Protein AF-A0A2W6ZL55-F1 (afdb_monomer_lite)

pLDDT: mean 76.58, std 17.62, range [44.34, 95.69]

Radius of gyration: 26.72 Å; chains: 1; bounding box: 34×70×71 Å

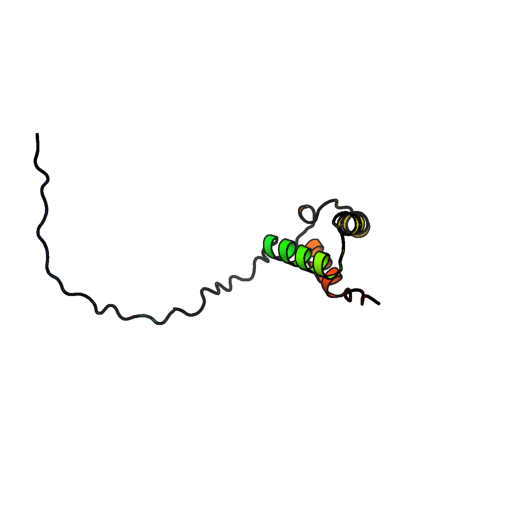Foldseek 3Di:
DDDDDDDDDDPDDDDPPDDPPPPPDPPPVPVDPPPLVVLVVLLVVLCVQQVHDLVNLQVCCCVPPVDRDLVVDDPVRSVVSSVVSVPDDRPPDD

Structure (mmCIF, N/CA/C/O backbone):
data_AF-A0A2W6ZL55-F1
#
_entry.id   AF-A0A2W6ZL55-F1
#
loop_
_atom_site.group_PDB
_atom_site.id
_atom_site.type_symbol
_atom_site.label_atom_id
_atom_site.label_alt_id
_atom_site.label_comp_id
_atom_site.label_asym_id
_atom_site.label_entity_id
_atom_site.label_seq_id
_atom_site.pdbx_PDB_ins_code
_atom_site.Cartn_x
_atom_site.Cartn_y
_atom_site.Cartn_z
_atom_site.occupancy
_atom_site.B_iso_or_equiv
_atom_site.auth_seq_id
_atom_site.auth_comp_id
_atom_site.auth_asym_id
_atom_site.auth_atom_id
_atom_site.pdbx_PDB_model_num
ATOM 1 N N . THR A 1 1 ? -18.021 -45.749 -44.708 1.00 44.34 1 THR A N 1
ATOM 2 C CA . THR A 1 1 ? -17.300 -47.037 -44.688 1.00 44.34 1 THR A CA 1
ATOM 3 C C . THR A 1 1 ? -16.657 -47.186 -43.326 1.00 44.34 1 THR A C 1
ATOM 5 O O . THR A 1 1 ? -15.886 -46.333 -42.916 1.00 44.34 1 THR A O 1
ATOM 8 N N . LEU A 1 2 ? -17.095 -48.196 -42.579 1.00 47.00 2 LEU A N 1
ATOM 9 C CA . LEU A 1 2 ? -16.637 -48.542 -41.233 1.00 47.00 2 LEU A CA 1
ATOM 10 C C . LEU A 1 2 ? -15.432 -49.479 -41.347 1.00 47.00 2 LEU A C 1
ATOM 12 O O . LEU A 1 2 ? -15.549 -50.489 -42.033 1.00 47.00 2 LEU A O 1
ATOM 16 N N . THR A 1 3 ? -14.328 -49.165 -40.667 1.00 52.22 3 THR A N 1
ATOM 17 C CA . THR A 1 3 ? -13.536 -50.101 -39.839 1.00 52.22 3 THR A CA 1
ATOM 18 C C . THR A 1 3 ? -12.505 -49.285 -39.043 1.00 52.22 3 THR A C 1
ATOM 20 O O . THR A 1 3 ? -11.669 -48.628 -39.660 1.00 52.22 3 THR A O 1
ATOM 23 N N . PRO A 1 4 ? -12.526 -49.305 -37.699 1.00 53.81 4 PRO A N 1
ATOM 24 C CA . PRO A 1 4 ? -11.392 -48.881 -36.889 1.00 53.81 4 PRO A CA 1
ATOM 25 C C . PRO A 1 4 ? -10.404 -50.050 -36.741 1.00 53.81 4 PRO A C 1
ATOM 27 O O . PRO A 1 4 ? -10.792 -51.146 -36.340 1.00 53.81 4 PRO A O 1
ATOM 30 N N . ALA A 1 5 ? -9.130 -49.833 -37.068 1.00 57.03 5 ALA A N 1
ATOM 31 C CA . ALA A 1 5 ? -8.070 -50.801 -36.795 1.00 57.03 5 ALA A CA 1
ATOM 32 C C . ALA A 1 5 ? -7.521 -50.566 -35.379 1.00 57.03 5 ALA A C 1
ATOM 34 O O . ALA A 1 5 ? -6.882 -49.551 -35.113 1.00 57.03 5 ALA A O 1
ATOM 35 N N . ILE A 1 6 ? -7.809 -51.502 -34.475 1.00 55.38 6 ILE A N 1
ATOM 36 C CA . ILE A 1 6 ? -7.241 -51.592 -33.125 1.00 55.38 6 ILE A CA 1
ATOM 37 C C . ILE A 1 6 ? -5.914 -52.370 -33.223 1.00 55.38 6 ILE A C 1
ATOM 39 O O . ILE A 1 6 ? -5.947 -53.518 -33.674 1.00 55.38 6 ILE A O 1
ATOM 43 N N . PRO A 1 7 ? -4.758 -51.805 -32.828 1.00 68.94 7 PRO A N 1
ATOM 44 C CA . PRO A 1 7 ? -3.527 -52.574 -32.656 1.00 68.94 7 PRO A CA 1
ATOM 45 C C . PRO A 1 7 ? -3.535 -53.382 -31.337 1.00 68.94 7 PRO A C 1
ATOM 47 O O . PRO A 1 7 ? -4.271 -53.047 -30.406 1.00 68.94 7 PRO A O 1
ATOM 50 N N . PRO A 1 8 ? -2.755 -54.476 -31.266 1.00 58.97 8 PRO A N 1
ATOM 51 C CA . PRO A 1 8 ? -2.896 -55.530 -30.267 1.00 58.97 8 PRO A CA 1
ATOM 52 C C . PRO A 1 8 ? -2.458 -55.108 -28.859 1.00 58.97 8 PRO A C 1
ATOM 54 O O . PRO A 1 8 ? -1.498 -54.370 -28.667 1.00 58.97 8 PRO A O 1
ATOM 57 N N . PHE A 1 9 ? -3.166 -55.659 -27.875 1.00 52.09 9 PHE A N 1
ATOM 58 C CA . PHE A 1 9 ? -2.881 -55.600 -26.445 1.00 52.09 9 PHE A CA 1
ATOM 59 C C . PHE A 1 9 ? -1.520 -56.252 -26.145 1.00 52.09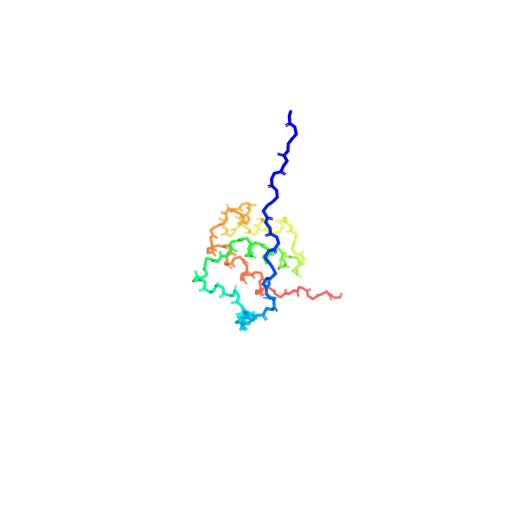 9 PHE A C 1
ATOM 61 O O . PHE A 1 9 ? -1.419 -57.473 -26.021 1.00 52.09 9 PHE A O 1
ATOM 68 N N . GLN A 1 10 ? -0.462 -55.444 -26.055 1.00 53.25 10 GLN A N 1
ATOM 69 C CA . GLN A 1 10 ? 0.815 -55.866 -25.483 1.00 53.25 10 GLN A CA 1
ATOM 70 C C . GLN A 1 10 ? 0.644 -55.939 -23.961 1.00 53.25 10 GLN A C 1
ATOM 72 O O . GLN A 1 10 ? 0.547 -54.921 -23.280 1.00 53.25 10 GLN A O 1
ATOM 77 N N . ALA A 1 11 ? 0.554 -57.157 -23.432 1.00 60.19 11 ALA A N 1
ATOM 78 C CA . ALA A 1 11 ? 0.640 -57.415 -22.003 1.00 60.19 11 ALA A CA 1
ATOM 79 C C . ALA A 1 11 ? 2.112 -57.312 -21.569 1.00 60.19 11 ALA A C 1
ATOM 81 O O . ALA A 1 11 ? 2.819 -58.316 -21.526 1.00 60.19 11 ALA A O 1
ATOM 82 N N . GLU A 1 12 ? 2.572 -56.100 -21.268 1.00 58.91 12 GLU A N 1
ATOM 83 C CA . GLU A 1 12 ? 3.806 -55.878 -20.511 1.00 58.91 12 GLU A CA 1
ATOM 84 C C . GLU A 1 12 ? 3.475 -55.294 -19.133 1.00 58.91 12 GLU A C 1
ATOM 86 O O . GLU A 1 12 ? 2.510 -54.561 -18.929 1.00 58.91 12 GLU A O 1
ATOM 91 N N . LEU A 1 13 ? 4.241 -55.761 -18.162 1.00 57.81 13 LEU A N 1
ATOM 92 C CA . LEU A 1 13 ? 3.964 -55.805 -16.732 1.00 57.81 13 LEU A CA 1
ATOM 93 C C . LEU A 1 13 ? 4.102 -54.406 -16.089 1.00 57.81 13 LEU A C 1
ATOM 95 O O . LEU A 1 13 ? 5.072 -53.716 -16.399 1.00 57.81 13 LEU A O 1
ATOM 99 N N . PRO A 1 14 ? 3.235 -53.971 -15.152 1.00 56.22 14 PRO A N 1
ATOM 100 C CA . PRO A 1 14 ? 3.537 -52.825 -14.292 1.00 56.22 14 PRO A CA 1
ATOM 101 C C . PRO A 1 14 ? 4.254 -53.304 -13.009 1.00 56.22 14 PRO A C 1
ATOM 103 O O . PRO A 1 14 ? 4.138 -54.475 -12.647 1.00 56.22 14 PRO A O 1
ATOM 106 N N . PRO A 1 15 ? 4.819 -52.421 -12.171 1.00 56.12 15 PRO A N 1
ATOM 107 C CA . PRO A 1 15 ? 5.694 -51.285 -12.440 1.00 56.12 15 PRO A CA 1
ATOM 108 C C . PRO A 1 15 ? 6.989 -51.407 -11.596 1.00 56.12 15 PRO A C 1
ATOM 110 O O . PRO A 1 15 ? 6.958 -51.715 -10.407 1.00 56.12 15 PRO A O 1
ATOM 113 N N . THR A 1 16 ? 8.160 -5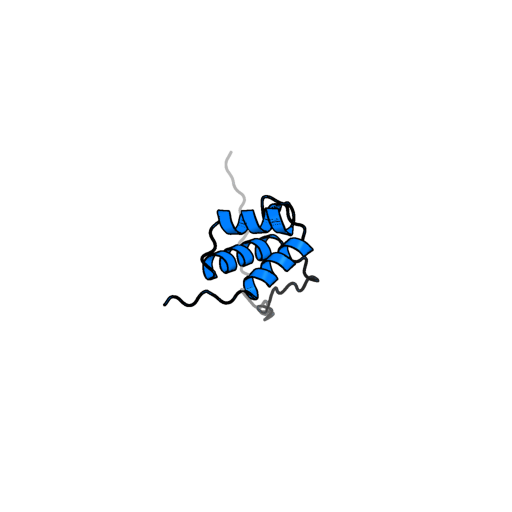1.113 -12.151 1.00 62.88 16 THR A N 1
ATOM 114 C CA . THR A 1 16 ? 9.331 -50.735 -11.333 1.00 62.88 16 THR A CA 1
ATOM 115 C C . THR A 1 16 ? 10.024 -49.591 -12.046 1.00 62.88 16 THR A C 1
ATOM 117 O O . THR A 1 16 ? 11.102 -49.724 -12.608 1.00 62.88 16 THR A O 1
ATOM 120 N N . VAL A 1 17 ? 9.326 -48.458 -12.088 1.00 60.84 17 VAL A N 1
ATOM 121 C CA . VAL A 1 17 ? 10.014 -47.175 -12.103 1.00 60.84 17 VAL A CA 1
ATOM 122 C C . VAL A 1 17 ? 10.044 -46.742 -10.654 1.00 60.84 17 VAL A C 1
ATOM 124 O O . VAL A 1 17 ? 9.022 -46.485 -10.022 1.00 60.84 17 VAL A O 1
ATOM 127 N N . GLU A 1 18 ? 11.257 -46.823 -10.143 1.00 59.72 18 GLU A N 1
ATOM 128 C CA . GLU A 1 18 ? 11.737 -46.322 -8.877 1.00 59.72 18 GLU A CA 1
ATOM 129 C C . GLU A 1 18 ? 11.111 -44.957 -8.603 1.00 59.72 18 GLU A C 1
ATOM 131 O O . GLU A 1 18 ? 11.142 -44.073 -9.453 1.00 59.72 18 GLU A O 1
ATOM 136 N N . VAL A 1 19 ? 10.514 -44.788 -7.429 1.00 62.59 19 VAL A N 1
ATOM 137 C CA . VAL A 1 19 ? 10.213 -43.465 -6.890 1.00 62.59 19 VAL A CA 1
ATOM 138 C C . VAL A 1 19 ? 11.547 -42.752 -6.654 1.00 62.59 19 VAL A C 1
ATOM 140 O O . VAL A 1 19 ? 12.242 -43.122 -5.704 1.00 62.59 19 VAL A O 1
ATOM 143 N N . PRO A 1 20 ? 11.944 -41.713 -7.418 1.00 61.50 20 PRO A N 1
ATOM 144 C CA . PRO A 1 20 ? 12.777 -40.703 -6.808 1.00 61.50 20 PRO A CA 1
ATOM 145 C C . PRO A 1 20 ? 11.889 -40.003 -5.781 1.00 61.50 20 PRO A C 1
ATOM 147 O O . PRO A 1 20 ? 10.909 -39.340 -6.120 1.00 61.50 20 PRO A O 1
ATOM 150 N N . ALA A 1 21 ? 12.230 -40.186 -4.511 1.00 62.72 21 ALA A N 1
ATOM 151 C CA . ALA A 1 21 ? 11.739 -39.394 -3.397 1.00 62.72 21 ALA A CA 1
ATOM 152 C C . ALA A 1 21 ? 12.227 -37.939 -3.537 1.00 62.72 21 ALA A C 1
ATOM 154 O O . ALA A 1 21 ? 13.036 -37.461 -2.752 1.00 62.72 21 ALA A O 1
ATOM 155 N N . ASN A 1 22 ? 11.740 -37.245 -4.564 1.00 58.62 22 ASN A N 1
ATOM 156 C CA . ASN A 1 22 ? 11.885 -35.808 -4.741 1.00 58.62 22 ASN A CA 1
ATOM 157 C C . ASN A 1 22 ? 10.502 -35.140 -4.700 1.00 58.62 22 ASN A C 1
ATOM 159 O O . ASN A 1 22 ? 10.199 -34.225 -5.456 1.00 58.62 22 ASN A O 1
ATOM 163 N N . GLU A 1 23 ? 9.678 -35.592 -3.751 1.00 56.88 23 GLU A N 1
ATOM 164 C CA . GLU A 1 23 ? 8.639 -34.790 -3.100 1.00 56.88 23 GLU A CA 1
ATOM 165 C C . GLU A 1 23 ? 9.243 -33.972 -1.949 1.00 56.88 23 GLU A C 1
ATOM 167 O O . GLU A 1 23 ? 8.782 -34.025 -0.812 1.00 56.88 23 GLU A O 1
ATOM 172 N N . PHE A 1 24 ? 10.301 -33.207 -2.203 1.00 57.06 24 PHE A N 1
ATOM 173 C CA . PHE A 1 24 ? 10.689 -32.194 -1.233 1.00 57.06 24 PHE A CA 1
ATOM 174 C C . PHE A 1 24 ? 11.045 -30.913 -1.953 1.00 57.06 24 PHE A C 1
ATOM 176 O O . PHE A 1 24 ? 12.126 -30.758 -2.508 1.00 57.06 24 PHE A O 1
ATOM 183 N N . MET A 1 25 ? 10.070 -30.009 -1.913 1.00 56.09 25 MET A N 1
ATOM 184 C CA . MET A 1 25 ? 10.212 -28.606 -2.237 1.00 56.09 25 MET A CA 1
ATOM 185 C C . MET A 1 25 ? 10.628 -28.323 -3.679 1.00 56.09 25 MET A C 1
ATOM 187 O O . MET A 1 25 ? 11.786 -28.071 -3.992 1.00 56.09 25 MET A O 1
ATOM 191 N N . GLY A 1 26 ? 9.609 -28.095 -4.506 1.00 48.19 26 GLY A N 1
ATOM 192 C CA . GLY A 1 26 ? 9.651 -27.007 -5.481 1.00 48.19 26 GLY A CA 1
ATOM 193 C C . GLY A 1 26 ? 9.768 -25.633 -4.802 1.00 48.19 26 GLY A C 1
ATOM 194 O O . GLY A 1 26 ? 9.079 -24.700 -5.197 1.00 48.19 26 GLY A O 1
ATOM 195 N N . LEU A 1 27 ? 10.636 -25.488 -3.791 1.00 48.50 27 LEU A N 1
ATOM 196 C CA . LEU A 1 27 ? 11.270 -24.209 -3.531 1.00 48.50 27 LEU A CA 1
ATOM 197 C C . LEU A 1 27 ? 12.261 -24.037 -4.669 1.00 48.50 27 LEU A C 1
ATOM 199 O O . LEU A 1 27 ? 13.454 -24.316 -4.548 1.00 48.50 27 LEU A O 1
ATOM 203 N N . SER A 1 28 ? 11.722 -23.611 -5.805 1.00 50.72 28 SER A N 1
ATOM 204 C CA . SER A 1 28 ? 12.485 -22.817 -6.739 1.00 50.72 28 SER A CA 1
ATOM 205 C C . SER A 1 28 ? 12.920 -21.591 -5.942 1.00 50.72 28 SER A C 1
ATOM 207 O O . SER A 1 28 ? 12.215 -20.589 -5.883 1.00 50.72 28 SER A O 1
ATOM 209 N N . VAL A 1 29 ? 14.044 -21.702 -5.230 1.00 58.81 29 VAL A N 1
ATOM 210 C CA . VAL A 1 29 ? 14.784 -20.546 -4.737 1.00 58.81 29 VAL A CA 1
ATOM 211 C C . VAL A 1 29 ? 15.450 -19.955 -5.975 1.00 58.81 29 VAL A C 1
ATOM 213 O O . VAL A 1 29 ? 16.665 -20.011 -6.152 1.00 58.81 29 VAL A O 1
ATOM 216 N N . GLU A 1 30 ? 14.618 -19.461 -6.892 1.00 57.34 30 GLU A N 1
ATOM 217 C CA . GLU A 1 30 ? 15.042 -18.419 -7.805 1.00 57.34 30 GLU A CA 1
ATOM 218 C C . GLU A 1 30 ? 15.423 -17.235 -6.908 1.00 57.34 30 GLU A C 1
ATOM 220 O O . GLU A 1 30 ? 14.751 -17.012 -5.894 1.00 57.34 30 GLU A O 1
ATOM 225 N N . PRO A 1 31 ? 16.523 -16.516 -7.182 1.00 50.38 31 PRO A N 1
ATOM 226 C CA . PRO A 1 31 ? 16.843 -15.312 -6.431 1.00 50.38 31 PRO A CA 1
ATOM 227 C C . PRO A 1 31 ? 15.636 -14.380 -6.532 1.00 50.38 31 PRO A C 1
ATOM 229 O O . PRO A 1 31 ? 15.340 -13.862 -7.605 1.00 50.38 31 PRO A O 1
ATOM 232 N N . ALA A 1 32 ? 14.920 -14.291 -5.410 1.00 52.34 32 ALA A N 1
ATOM 233 C CA . ALA A 1 32 ? 13.562 -13.806 -5.269 1.00 52.34 32 ALA A CA 1
ATOM 234 C C . ALA A 1 32 ? 13.313 -12.549 -6.104 1.00 52.34 32 ALA A C 1
ATOM 236 O O . ALA A 1 32 ? 13.689 -11.445 -5.708 1.00 52.34 32 ALA A O 1
ATOM 237 N N . ALA A 1 33 ? 12.644 -12.713 -7.247 1.00 56.44 33 ALA A N 1
ATOM 238 C CA . ALA A 1 33 ? 11.786 -11.649 -7.727 1.00 56.44 33 ALA A CA 1
ATOM 239 C C . ALA A 1 33 ? 10.747 -11.503 -6.621 1.00 56.44 33 ALA A C 1
ATOM 241 O O . ALA A 1 33 ? 9.923 -12.389 -6.431 1.00 56.44 33 ALA A O 1
ATOM 242 N N . ILE A 1 34 ? 10.906 -10.485 -5.781 1.00 66.06 34 ILE A N 1
ATOM 243 C CA . ILE A 1 34 ? 9.966 -10.237 -4.700 1.00 66.06 34 ILE A CA 1
ATOM 244 C C . ILE A 1 34 ? 8.620 -10.023 -5.386 1.00 66.06 34 ILE A C 1
ATOM 246 O O . ILE A 1 34 ? 8.434 -9.038 -6.101 1.00 66.06 34 ILE A O 1
ATOM 250 N N . ASP A 1 35 ? 7.719 -10.991 -5.246 1.00 84.25 35 ASP A N 1
ATOM 251 C CA . ASP A 1 35 ? 6.440 -10.949 -5.928 1.00 84.25 35 ASP A CA 1
ATOM 252 C C . ASP A 1 35 ? 5.641 -9.776 -5.357 1.00 84.25 35 ASP A C 1
ATOM 254 O O . ASP A 1 35 ? 5.123 -9.823 -4.241 1.00 84.25 35 ASP A O 1
ATOM 258 N N . LEU A 1 36 ? 5.534 -8.691 -6.133 1.00 86.62 36 LEU A N 1
ATOM 259 C CA . LEU A 1 36 ? 4.787 -7.491 -5.736 1.00 86.62 36 LEU A CA 1
ATOM 260 C C . LEU A 1 36 ? 3.354 -7.845 -5.316 1.00 86.62 36 LEU A C 1
ATOM 262 O O . LEU A 1 36 ? 2.783 -7.208 -4.435 1.00 86.62 36 LEU A O 1
ATOM 266 N N . SER A 1 37 ? 2.782 -8.894 -5.917 1.00 87.44 37 SER A N 1
ATOM 267 C CA . SER A 1 37 ? 1.473 -9.427 -5.543 1.00 87.44 37 SER A CA 1
ATOM 268 C C . SER A 1 37 ? 1.430 -9.922 -4.093 1.00 87.44 37 SER A C 1
ATOM 270 O O . SER A 1 37 ? 0.462 -9.626 -3.391 1.00 87.44 37 SER A O 1
ATOM 272 N N . ASP A 1 38 ? 2.462 -10.632 -3.631 1.00 90.31 38 ASP A N 1
ATOM 273 C CA . ASP A 1 38 ? 2.548 -11.105 -2.248 1.00 90.31 38 ASP A CA 1
ATOM 274 C C . ASP A 1 38 ? 2.737 -9.938 -1.278 1.00 90.31 38 ASP A C 1
ATOM 276 O O . ASP A 1 38 ? 2.050 -9.879 -0.258 1.00 90.31 38 ASP A O 1
ATOM 280 N N . ILE A 1 39 ? 3.564 -8.942 -1.625 1.00 91.44 39 ILE A N 1
ATOM 281 C CA . ILE A 1 39 ? 3.722 -7.744 -0.783 1.00 91.44 39 ILE A CA 1
ATOM 282 C C . ILE A 1 39 ? 2.395 -6.980 -0.670 1.00 91.44 39 ILE A C 1
ATOM 284 O O . ILE A 1 39 ? 2.023 -6.544 0.422 1.00 91.44 39 ILE A O 1
ATOM 288 N N . ILE A 1 40 ? 1.644 -6.822 -1.768 1.00 92.06 40 ILE A N 1
ATOM 289 C CA . ILE A 1 40 ? 0.325 -6.169 -1.736 1.00 92.06 40 ILE A CA 1
ATOM 290 C C . ILE A 1 40 ? -0.647 -6.954 -0.852 1.00 92.06 40 ILE A C 1
ATOM 292 O O . ILE A 1 40 ? -1.365 -6.336 -0.057 1.00 92.06 40 ILE A O 1
ATOM 296 N N . ALA A 1 41 ? -0.665 -8.285 -0.964 1.00 92.25 41 ALA A N 1
ATOM 297 C CA . ALA A 1 41 ? -1.504 -9.140 -0.133 1.00 92.25 41 ALA A CA 1
ATOM 298 C C . ALA A 1 41 ? -1.140 -9.006 1.355 1.00 92.25 41 ALA A C 1
ATOM 300 O O . ALA A 1 41 ? -2.023 -8.774 2.182 1.00 92.25 41 ALA A O 1
ATOM 301 N N . GLN A 1 42 ? 0.150 -9.054 1.692 1.00 92.25 42 GLN A N 1
ATOM 302 C CA . GLN A 1 42 ? 0.631 -8.895 3.065 1.00 92.25 42 GLN A CA 1
ATOM 303 C C . GLN A 1 42 ? 0.332 -7.495 3.614 1.00 92.25 42 GLN A C 1
ATOM 305 O O . GLN A 1 42 ? -0.139 -7.355 4.738 1.00 92.25 42 GLN A O 1
ATOM 310 N N . THR A 1 43 ? 0.481 -6.456 2.792 1.00 92.31 43 THR A N 1
ATOM 311 C CA . THR A 1 43 ? 0.095 -5.082 3.148 1.00 92.31 43 THR A CA 1
ATOM 312 C C . THR A 1 43 ? -1.393 -4.997 3.501 1.00 92.31 43 THR A C 1
ATOM 314 O O . THR A 1 43 ? -1.770 -4.266 4.412 1.00 92.31 43 THR A O 1
ATOM 317 N N . ASP A 1 44 ? -2.262 -5.728 2.795 1.00 91.88 44 ASP A N 1
ATOM 318 C CA . ASP A 1 44 ? -3.694 -5.771 3.116 1.00 91.88 44 ASP A CA 1
ATOM 319 C C . ASP A 1 44 ? -3.956 -6.426 4.474 1.00 91.88 44 ASP A C 1
ATOM 321 O O . ASP A 1 44 ? -4.714 -5.886 5.280 1.00 91.88 44 ASP A O 1
ATOM 325 N N . VAL A 1 45 ? -3.271 -7.537 4.756 1.00 93.00 45 VAL A N 1
ATOM 326 C CA . VAL A 1 45 ? -3.327 -8.222 6.054 1.00 93.00 45 VAL A CA 1
ATOM 327 C C . VAL A 1 45 ? -2.888 -7.287 7.180 1.00 93.00 45 VAL A C 1
ATOM 329 O O . VAL A 1 45 ? -3.583 -7.183 8.191 1.00 93.00 45 VAL A O 1
ATOM 332 N N . GLU A 1 46 ? -1.790 -6.554 6.997 1.00 92.88 46 GLU A N 1
ATOM 333 C CA . GLU A 1 46 ? -1.286 -5.616 8.000 1.00 92.88 46 GLU A CA 1
ATOM 334 C C . GLU A 1 46 ? -2.230 -4.423 8.211 1.00 92.88 46 GLU A C 1
ATOM 336 O O . GLU A 1 46 ? -2.513 -4.051 9.352 1.00 92.88 46 GLU A O 1
ATOM 341 N N . LEU A 1 47 ? -2.806 -3.862 7.142 1.00 91.19 47 LEU A N 1
ATOM 342 C CA . LEU A 1 47 ? -3.830 -2.819 7.260 1.00 91.19 47 LEU A CA 1
ATOM 343 C C . LEU A 1 47 ? -5.047 -3.320 8.049 1.00 91.19 47 LEU A C 1
ATOM 345 O O . LEU A 1 47 ? -5.512 -2.632 8.959 1.00 91.19 47 LEU A O 1
ATOM 349 N N . GLN A 1 48 ? -5.529 -4.531 7.758 1.00 90.69 48 GLN A N 1
ATOM 350 C CA . GLN A 1 48 ? -6.635 -5.147 8.495 1.00 90.69 48 GLN A CA 1
ATOM 351 C C . GLN A 1 48 ? -6.274 -5.392 9.966 1.00 90.69 48 GLN A C 1
ATOM 353 O O . GLN A 1 48 ? -7.073 -5.075 10.849 1.00 90.69 48 GLN A O 1
ATOM 358 N N . ARG A 1 49 ? -5.062 -5.890 10.243 1.00 90.94 49 ARG A N 1
ATOM 359 C CA . ARG A 1 49 ? -4.546 -6.119 11.602 1.00 90.94 49 ARG A CA 1
ATOM 360 C C . ARG A 1 49 ? -4.513 -4.832 12.425 1.00 90.94 49 ARG A C 1
ATOM 362 O O . ARG A 1 49 ? -4.819 -4.858 13.616 1.00 90.94 49 ARG A O 1
ATOM 369 N N . LEU A 1 50 ? -4.151 -3.714 11.800 1.00 89.25 50 LEU A N 1
ATOM 370 C CA . LEU A 1 50 ? -4.121 -2.395 12.432 1.00 89.25 50 LEU A CA 1
ATOM 371 C C . LEU A 1 50 ? -5.499 -1.720 12.499 1.00 89.25 50 LEU A C 1
ATOM 373 O O . LEU A 1 50 ? -5.626 -0.664 13.120 1.00 89.25 50 LEU A O 1
ATOM 377 N N . GLY A 1 51 ? -6.522 -2.290 11.856 1.00 89.31 51 GLY A N 1
ATOM 378 C CA . GLY A 1 51 ? -7.833 -1.660 11.698 1.00 89.31 51 GLY A CA 1
ATOM 379 C C . GLY A 1 51 ? -7.809 -0.433 10.780 1.00 89.31 51 GLY A C 1
ATOM 380 O O . GLY A 1 51 ? -8.703 0.410 10.853 1.00 89.31 51 GLY A O 1
ATOM 381 N N . TRP A 1 52 ? -6.788 -0.303 9.930 1.00 89.38 52 TRP A N 1
ATOM 382 C CA . TRP A 1 52 ? -6.674 0.796 8.981 1.00 89.38 52 TRP A CA 1
ATOM 383 C C . TRP A 1 52 ? -7.631 0.577 7.814 1.00 89.38 52 TRP A C 1
ATOM 385 O O . TRP A 1 52 ? -7.562 -0.411 7.084 1.00 89.38 52 TRP A O 1
ATOM 395 N N . GLY A 1 53 ? -8.526 1.541 7.610 1.00 86.38 53 GLY A N 1
ATOM 396 C CA . GLY A 1 53 ? -9.392 1.559 6.438 1.00 86.38 53 GLY A CA 1
ATOM 397 C C . GLY A 1 53 ? -8.644 1.975 5.168 1.00 86.38 53 GLY A C 1
ATOM 398 O O . GLY A 1 53 ? -7.601 2.630 5.218 1.00 86.38 53 GLY A O 1
ATOM 399 N N . VAL A 1 54 ? -9.246 1.693 4.008 1.00 86.00 54 VAL A N 1
ATOM 400 C CA . VAL A 1 54 ? -8.722 2.086 2.683 1.00 86.00 54 VAL A CA 1
ATOM 401 C C . VAL A 1 54 ? -8.418 3.587 2.603 1.00 86.00 54 VAL A C 1
ATOM 403 O O . VAL A 1 54 ? -7.423 3.982 2.003 1.00 86.00 54 VAL A O 1
ATOM 406 N N . THR A 1 55 ? -9.243 4.430 3.233 1.00 89.75 55 THR A N 1
ATOM 407 C CA . THR A 1 55 ? -9.025 5.884 3.289 1.00 89.75 55 THR A CA 1
ATOM 408 C C . THR A 1 55 ? -7.730 6.237 4.010 1.00 89.75 55 THR A C 1
ATOM 410 O O . THR A 1 55 ? -6.947 7.011 3.477 1.00 89.75 55 THR A O 1
ATOM 413 N N . GLN A 1 56 ? -7.479 5.637 5.177 1.00 89.19 56 GLN A N 1
ATOM 414 C CA . GLN A 1 56 ? -6.290 5.917 5.982 1.00 89.19 56 GLN A CA 1
ATOM 415 C C . GLN A 1 56 ? -5.019 5.426 5.285 1.00 89.19 56 GLN A C 1
ATOM 417 O O . GLN A 1 56 ? -4.029 6.152 5.228 1.00 89.19 56 GLN A O 1
ATOM 422 N N . GLY A 1 57 ? -5.075 4.231 4.686 1.00 90.56 57 GLY A N 1
ATOM 423 C CA . GLY A 1 57 ? -3.999 3.733 3.833 1.00 90.56 57 GLY A CA 1
ATOM 424 C C . GLY A 1 57 ? -3.721 4.694 2.676 1.00 90.56 57 GLY A C 1
ATOM 425 O O . GLY A 1 57 ? -2.582 5.101 2.481 1.00 90.56 57 GLY A O 1
ATOM 426 N N . ARG A 1 58 ? -4.757 5.138 1.954 1.00 91.75 58 ARG A N 1
ATOM 427 C CA . ARG A 1 58 ? -4.596 6.078 0.837 1.00 91.75 58 ARG A CA 1
ATOM 428 C C . ARG A 1 58 ? -4.034 7.431 1.272 1.00 91.75 58 ARG A C 1
ATOM 430 O O . ARG A 1 58 ? -3.116 7.914 0.624 1.00 91.75 58 ARG A O 1
ATOM 437 N N . GLU A 1 59 ? -4.536 8.021 2.355 1.00 93.81 59 GLU A N 1
ATOM 438 C CA . GLU A 1 59 ? -4.006 9.287 2.879 1.00 93.81 59 GLU A CA 1
ATOM 439 C C . GLU A 1 59 ? -2.528 9.164 3.264 1.00 93.81 59 GLU A C 1
ATOM 441 O O . GLU A 1 59 ? -1.747 10.080 3.004 1.00 93.81 59 GLU A O 1
ATOM 446 N N . PHE A 1 60 ? -2.122 8.025 3.835 1.00 92.69 60 PHE A N 1
ATOM 447 C CA . PHE A 1 60 ? -0.714 7.750 4.099 1.00 92.69 60 PHE A CA 1
ATOM 448 C C . PHE A 1 60 ? 0.094 7.685 2.799 1.00 92.69 60 PHE A C 1
ATOM 450 O O . PHE A 1 60 ? 1.130 8.336 2.701 1.00 92.69 60 PHE A O 1
ATOM 457 N N . LEU A 1 61 ? -0.388 6.966 1.781 1.00 94.50 61 LEU A N 1
ATOM 458 C CA . LEU A 1 61 ? 0.306 6.869 0.494 1.00 94.50 61 LEU A CA 1
ATOM 459 C C . LEU A 1 61 ? 0.433 8.226 -0.211 1.00 94.50 61 LEU A C 1
ATOM 461 O O . LEU A 1 61 ? 1.493 8.545 -0.753 1.00 94.50 61 LEU A O 1
ATOM 465 N N . GLU A 1 62 ? -0.613 9.050 -0.163 1.00 95.69 62 GLU A N 1
ATOM 466 C CA . GLU A 1 62 ? -0.613 10.389 -0.754 1.00 95.69 62 GLU A CA 1
ATOM 467 C C . GLU A 1 62 ? 0.344 11.323 0.002 1.00 95.69 62 GLU A C 1
ATOM 469 O O . GLU A 1 62 ? 1.028 12.135 -0.619 1.00 95.69 62 GLU A O 1
ATOM 474 N N . LYS A 1 63 ? 0.444 11.194 1.329 1.00 93.94 63 LYS A N 1
ATOM 475 C CA . LYS A 1 63 ? 1.312 12.038 2.161 1.00 93.94 63 LYS A CA 1
ATOM 476 C C . LYS A 1 63 ? 2.784 11.616 2.134 1.00 93.94 63 LYS A C 1
ATOM 478 O O . LYS A 1 63 ? 3.649 12.488 2.174 1.00 93.94 63 LYS A O 1
ATOM 483 N N . THR A 1 64 ? 3.059 10.315 2.103 1.00 93.31 64 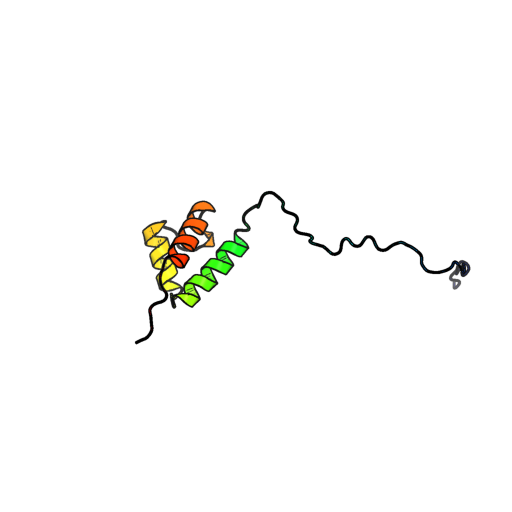THR A N 1
ATOM 484 C CA . THR A 1 64 ? 4.417 9.756 2.189 1.00 93.31 64 THR A CA 1
ATOM 485 C C . THR A 1 64 ? 5.060 9.629 0.808 1.00 93.31 64 THR A C 1
ATOM 487 O O . THR A 1 64 ? 6.201 10.046 0.639 1.00 93.31 64 THR A O 1
ATOM 490 N N . TYR A 1 65 ? 4.317 9.132 -0.189 1.00 94.69 65 TYR A N 1
ATOM 491 C CA . TYR A 1 65 ? 4.835 8.834 -1.535 1.00 94.69 65 TYR A CA 1
ATOM 492 C C . TYR A 1 65 ? 4.212 9.704 -2.641 1.00 94.69 65 TYR A C 1
ATOM 494 O O . TYR A 1 65 ? 4.646 9.670 -3.792 1.00 94.69 65 TYR A O 1
ATOM 502 N N . GLY A 1 66 ? 3.156 10.471 -2.341 1.00 94.31 66 GLY A N 1
ATOM 503 C CA . GLY A 1 66 ? 2.407 11.212 -3.363 1.00 94.31 66 GLY A CA 1
ATOM 504 C C . GLY A 1 66 ? 1.570 10.315 -4.282 1.00 94.31 66 GLY A C 1
ATOM 505 O O . GLY A 1 66 ? 1.202 10.742 -5.378 1.00 94.31 66 GLY A O 1
ATOM 506 N N . LYS A 1 67 ? 1.286 9.070 -3.873 1.00 95.25 67 LYS A N 1
ATOM 507 C CA . LYS A 1 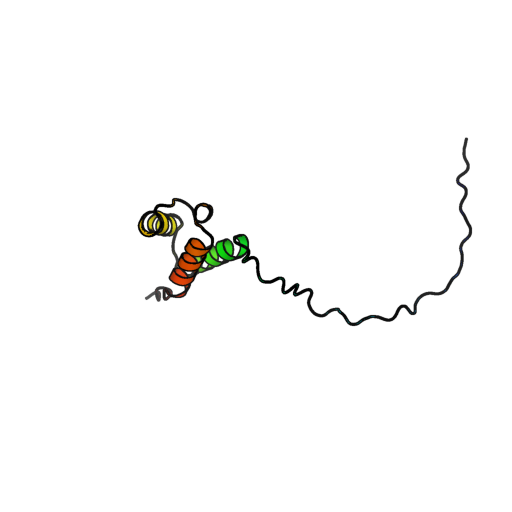67 ? 0.582 8.060 -4.682 1.00 95.25 67 LYS A CA 1
ATOM 508 C C . LYS A 1 67 ? -0.807 7.760 -4.137 1.00 95.25 67 LYS A C 1
ATOM 510 O O . LYS A 1 67 ? -1.058 7.869 -2.945 1.00 95.25 67 LYS A O 1
ATOM 515 N N . ARG A 1 68 ? -1.721 7.349 -5.020 1.00 90.19 68 ARG A N 1
ATOM 516 C CA . ARG A 1 68 ? -3.135 7.116 -4.671 1.00 90.19 68 ARG A CA 1
ATOM 517 C C . ARG A 1 68 ? -3.460 5.643 -4.433 1.00 90.19 68 ARG A C 1
ATOM 519 O O . ARG A 1 68 ? -4.545 5.339 -3.939 1.00 90.19 68 ARG A O 1
ATOM 526 N N . SER A 1 69 ? -2.553 4.741 -4.800 1.00 90.81 69 SER A N 1
ATOM 527 C CA . SER A 1 69 ? -2.730 3.295 -4.705 1.00 90.81 69 SER A CA 1
ATOM 528 C C . SER A 1 69 ? -1.406 2.590 -4.425 1.00 90.81 69 SER A C 1
ATOM 530 O O . SER A 1 69 ? -0.352 3.048 -4.857 1.00 90.81 69 SER A O 1
ATOM 532 N N . ARG A 1 70 ? -1.478 1.427 -3.765 1.00 90.50 70 ARG A N 1
ATOM 533 C CA . ARG A 1 70 ? -0.336 0.516 -3.555 1.00 90.50 70 ARG A CA 1
ATOM 534 C C . ARG A 1 70 ? 0.259 0.026 -4.877 1.00 90.50 70 ARG A C 1
ATOM 536 O O . ARG A 1 70 ? 1.451 -0.208 -4.957 1.00 90.50 70 ARG A O 1
ATOM 543 N N . HIS A 1 71 ? -0.572 -0.078 -5.916 1.00 90.25 71 HIS A N 1
ATOM 544 C CA . HIS A 1 71 ? -0.139 -0.458 -7.263 1.00 90.25 71 HIS A CA 1
ATOM 545 C C . HIS A 1 71 ? 0.657 0.640 -7.988 1.00 90.25 71 HIS A C 1
ATOM 547 O O . HIS A 1 71 ? 1.296 0.345 -8.991 1.00 90.25 71 HIS A O 1
ATOM 553 N N . ASP A 1 72 ? 0.603 1.891 -7.513 1.00 92.00 72 ASP A N 1
ATOM 554 C CA . ASP A 1 72 ? 1.372 3.006 -8.083 1.00 92.00 72 ASP A CA 1
ATOM 555 C C . ASP A 1 72 ? 2.741 3.187 -7.395 1.00 92.00 72 ASP A C 1
ATOM 557 O O . ASP A 1 72 ? 3.495 4.101 -7.759 1.00 92.00 72 ASP A O 1
ATOM 561 N N . LEU A 1 73 ? 3.024 2.384 -6.364 1.00 91.75 73 LEU A N 1
ATOM 562 C CA . LEU A 1 73 ? 4.295 2.377 -5.646 1.00 91.75 73 LEU A CA 1
ATOM 563 C C . LEU A 1 73 ? 5.328 1.565 -6.422 1.00 91.75 73 LEU A C 1
ATOM 565 O O . LEU A 1 73 ? 5.001 0.582 -7.087 1.00 91.75 73 LEU A O 1
ATOM 569 N N . THR A 1 74 ? 6.578 1.989 -6.307 1.00 92.38 74 THR A N 1
ATOM 570 C CA . THR A 1 74 ? 7.728 1.163 -6.670 1.00 92.38 74 THR A CA 1
ATOM 571 C C . THR A 1 74 ? 7.915 0.030 -5.665 1.00 92.38 74 THR A C 1
ATOM 573 O O . THR A 1 74 ? 7.354 0.031 -4.570 1.00 92.38 74 THR A O 1
ATOM 576 N N . ASP A 1 75 ? 8.716 -0.941 -6.063 1.00 90.44 75 ASP A N 1
ATOM 577 C CA . ASP A 1 75 ? 9.081 -2.147 -5.333 1.00 90.44 75 ASP A CA 1
ATOM 578 C C . ASP A 1 75 ? 9.596 -1.792 -3.925 1.00 90.44 75 ASP A C 1
ATOM 580 O O . ASP A 1 75 ? 9.086 -2.292 -2.921 1.00 90.44 75 ASP A O 1
ATOM 584 N N . ASP A 1 76 ? 10.548 -0.855 -3.858 1.00 91.38 76 ASP A N 1
ATOM 585 C CA . ASP A 1 76 ? 11.116 -0.333 -2.614 1.00 91.38 76 ASP A CA 1
ATOM 586 C C . ASP A 1 76 ? 10.069 0.410 -1.772 1.00 91.38 76 ASP A C 1
ATOM 588 O O . ASP A 1 76 ? 9.931 0.133 -0.584 1.00 91.38 76 ASP A O 1
ATOM 592 N N . GLU A 1 77 ? 9.279 1.304 -2.377 1.00 93.94 77 GLU A N 1
ATOM 593 C CA . GLU A 1 77 ? 8.251 2.072 -1.655 1.00 93.94 77 GLU A CA 1
ATOM 594 C C . GLU A 1 77 ? 7.174 1.159 -1.049 1.00 93.94 77 GLU A C 1
ATOM 596 O O . GLU A 1 77 ? 6.692 1.399 0.060 1.00 93.94 77 GLU A O 1
ATOM 601 N N . LEU A 1 78 ? 6.786 0.105 -1.768 1.00 93.00 78 LEU A N 1
ATOM 602 C CA . LEU A 1 78 ? 5.809 -0.869 -1.301 1.00 93.00 78 LEU A CA 1
ATOM 603 C C . LEU A 1 78 ? 6.369 -1.707 -0.140 1.00 93.00 78 LEU A C 1
ATOM 605 O O . LEU A 1 78 ? 5.649 -1.955 0.828 1.00 93.00 78 LEU A O 1
ATOM 609 N N . LEU A 1 79 ? 7.645 -2.099 -0.203 1.00 92.12 79 LEU A N 1
ATOM 610 C CA . LEU A 1 79 ? 8.340 -2.776 0.896 1.00 92.12 79 LEU A CA 1
ATOM 611 C C . LEU A 1 79 ? 8.488 -1.876 2.125 1.00 92.12 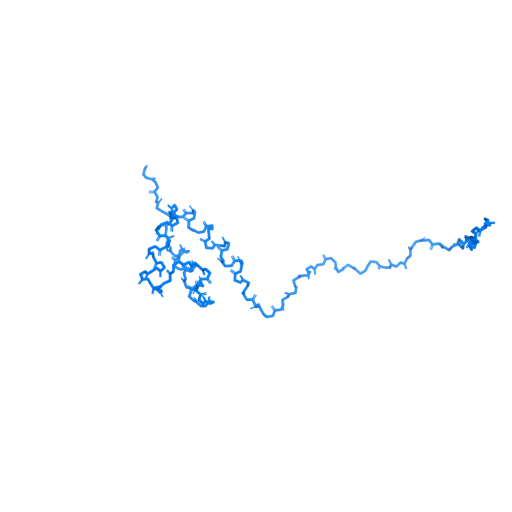79 LEU A C 1
ATOM 613 O O . LEU A 1 79 ? 8.209 -2.317 3.240 1.00 92.12 79 LEU A O 1
ATOM 617 N N . GLU A 1 80 ? 8.882 -0.616 1.938 1.00 93.00 80 GLU A N 1
ATOM 618 C CA . GLU A 1 80 ? 8.941 0.370 3.019 1.00 93.00 80 GLU A CA 1
ATOM 619 C C . GLU A 1 80 ? 7.570 0.561 3.666 1.00 93.00 80 GLU A C 1
ATOM 621 O O . GLU A 1 80 ? 7.468 0.636 4.893 1.00 93.00 80 GLU A O 1
ATOM 626 N N . PHE A 1 81 ? 6.507 0.605 2.858 1.00 93.75 81 PHE A N 1
ATOM 627 C CA . PHE A 1 81 ? 5.152 0.727 3.371 1.00 93.75 81 PHE A CA 1
ATOM 628 C C . PHE A 1 81 ? 4.745 -0.499 4.188 1.00 93.75 81 PHE A C 1
ATOM 630 O O . PHE A 1 81 ? 4.225 -0.341 5.294 1.00 93.75 81 PHE A O 1
ATOM 637 N N . LEU A 1 82 ? 5.017 -1.710 3.693 1.00 92.88 82 LEU A N 1
ATOM 638 C CA . LEU A 1 82 ? 4.755 -2.939 4.438 1.00 92.88 82 LEU A CA 1
ATOM 639 C C . LEU A 1 82 ? 5.518 -2.950 5.771 1.00 92.88 82 LEU A C 1
ATOM 641 O O . LEU A 1 82 ? 4.909 -3.138 6.824 1.00 92.88 82 LEU A O 1
ATOM 645 N N . LEU A 1 83 ? 6.822 -2.670 5.742 1.00 91.94 83 LEU A N 1
ATOM 646 C CA . LEU A 1 83 ? 7.658 -2.626 6.941 1.00 91.94 83 LEU A CA 1
ATOM 647 C C . LEU A 1 83 ? 7.146 -1.581 7.942 1.00 91.94 83 LEU A C 1
ATOM 649 O O . LEU A 1 83 ? 7.089 -1.834 9.146 1.00 91.94 83 LEU A O 1
ATOM 653 N N . PHE A 1 84 ? 6.723 -0.412 7.457 1.00 92.12 84 PHE A N 1
ATOM 654 C CA . PHE A 1 84 ? 6.107 0.606 8.300 1.00 92.12 84 PHE A CA 1
ATOM 655 C C . PHE A 1 84 ? 4.873 0.059 9.029 1.00 92.12 84 PHE A C 1
ATOM 657 O O . PHE A 1 84 ? 4.768 0.254 10.242 1.00 92.12 84 PHE A O 1
ATOM 664 N N . LEU A 1 85 ? 3.976 -0.653 8.340 1.00 91.50 85 LEU A N 1
ATOM 665 C CA . LEU A 1 85 ? 2.787 -1.249 8.959 1.00 91.50 85 LEU A CA 1
ATOM 666 C C . LEU A 1 85 ? 3.146 -2.349 9.970 1.00 91.50 85 LEU A C 1
ATOM 668 O O . LEU A 1 85 ? 2.577 -2.374 11.061 1.00 91.50 85 LEU A O 1
ATOM 672 N N . GLU A 1 86 ? 4.125 -3.202 9.667 1.00 90.50 86 GLU A N 1
ATOM 673 C CA . GLU A 1 86 ? 4.601 -4.242 10.592 1.00 90.50 86 GLU A CA 1
ATOM 674 C C . GLU A 1 86 ? 5.177 -3.645 11.885 1.00 90.50 86 GLU A C 1
ATOM 676 O O . GLU A 1 86 ? 4.971 -4.185 12.974 1.00 90.50 86 GLU A O 1
ATOM 681 N N . THR A 1 87 ? 5.843 -2.488 11.797 1.00 89.69 87 THR A N 1
ATOM 682 C CA . THR A 1 87 ? 6.349 -1.774 12.983 1.00 89.69 87 THR A CA 1
ATOM 683 C C . THR A 1 87 ? 5.254 -1.078 13.793 1.00 89.69 87 THR A C 1
ATOM 685 O O . THR A 1 87 ? 5.486 -0.728 14.955 1.00 89.69 87 THR A O 1
ATOM 688 N N . GLN A 1 88 ? 4.056 -0.876 13.229 1.00 85.00 88 GLN A N 1
ATOM 689 C CA . GLN A 1 88 ? 2.938 -0.339 13.995 1.00 85.00 88 GLN A CA 1
ATOM 690 C C . GLN A 1 88 ? 2.413 -1.410 14.961 1.00 85.00 88 GLN A C 1
ATOM 692 O O . GLN A 1 88 ? 1.985 -2.506 14.578 1.00 85.00 88 GLN A O 1
ATOM 697 N N . SER A 1 89 ? 2.402 -1.067 16.248 1.00 73.56 89 SER A N 1
ATOM 698 C CA . SER A 1 89 ? 1.739 -1.887 17.257 1.00 73.56 89 SER A CA 1
ATOM 699 C C . SER A 1 89 ? 0.227 -1.868 16.998 1.00 73.56 89 SER A C 1
ATOM 701 O O . SER A 1 89 ? -0.329 -0.781 16.800 1.00 73.56 89 SER A O 1
ATOM 703 N N . PRO A 1 90 ? -0.464 -3.024 16.996 1.00 65.81 90 PRO A N 1
ATOM 704 C CA . PRO A 1 90 ? -1.916 -3.030 16.893 1.00 65.81 90 PRO A CA 1
ATOM 705 C C . PRO A 1 90 ? -2.473 -2.283 18.104 1.00 65.81 90 PRO A C 1
ATOM 707 O O . PRO A 1 90 ? -2.074 -2.550 19.239 1.00 65.81 90 PRO A O 1
ATOM 710 N N . VAL A 1 91 ? -3.354 -1.313 17.864 1.00 57.72 91 VAL A N 1
ATOM 711 C CA . VAL A 1 91 ? -3.933 -0.495 18.934 1.00 57.72 91 VAL A CA 1
ATOM 712 C C . VAL A 1 91 ? -4.627 -1.439 19.931 1.00 57.72 91 VAL A C 1
ATOM 714 O O . VAL A 1 91 ? -5.562 -2.145 19.535 1.00 57.72 91 VAL A O 1
ATOM 717 N N . PRO A 1 92 ? -4.174 -1.526 21.198 1.00 50.12 92 PRO A N 1
ATOM 718 C CA . PRO A 1 92 ? -4.843 -2.360 22.184 1.00 50.12 92 PRO A CA 1
ATOM 719 C C . PRO A 1 92 ? -6.226 -1.758 22.426 1.00 50.12 92 PRO A C 1
ATOM 721 O O . PRO A 1 92 ? -6.347 -0.586 22.783 1.00 50.12 92 PRO A O 1
ATOM 724 N N . HIS A 1 93 ? -7.264 -2.547 22.163 1.00 46.94 93 HIS A N 1
ATOM 725 C CA . HIS A 1 93 ? -8.640 -2.156 22.439 1.00 46.94 93 HIS A CA 1
ATOM 726 C C . HIS A 1 93 ? -8.795 -2.049 23.971 1.00 46.94 93 HIS A C 1
ATOM 728 O O . HIS A 1 93 ? -8.496 -3.041 24.643 1.00 46.94 93 HIS A O 1
ATOM 734 N N . PRO A 1 94 ? -9.169 -0.883 24.537 1.00 55.94 94 PRO A N 1
ATOM 735 C CA . PRO A 1 94 ? -9.465 -0.755 25.964 1.00 55.94 94 PRO A CA 1
ATOM 736 C C . PRO A 1 94 ? -10.770 -1.459 26.357 1.00 55.94 94 PRO A C 1
ATOM 738 O O . PRO A 1 94 ? -11.670 -1.582 25.493 1.00 55.94 94 PRO A O 1
#

Sequence (94 aa):
TLTPAIPPFQAELPPTVEVPANEFMGLSVEPAAIDLSDIIAQTDVELQRLGWGVTQGREFLEKTYGKRSRHDLTDDELLEFLLFLETQSPVPHP

Secondary structure (DSSP, 8-state):
-----PPP---------------S------S----HHHHHHHHHHHHHHTT--HHHHHHHHHHHTS-SSGGGS-HHHHHHHHHHHHHSPPPPP-